Protein AF-L8H1R7-F1 (afdb_monomer)

Sequence (74 aa):
MKERVAEEAIRAKFEQNPEERAKLLATKGATLIQRTRNDAYWGIPESATLGENKMGKILMLVRDELLNAQSTTS

pLDDT: mean 92.47, std 10.08, range [42.03, 98.12]

Mean predicted aligned error: 3.88 Å

Solvent-accessible surface area (backbone atoms only — not comparable to full-atom values): 4181 Å² total; per-residue (Å²): 109,72,63,58,54,48,43,54,52,53,47,50,51,40,70,76,30,64,69,62,31,50,59,52,52,71,43,69,96,60,88,61,78,34,76,28,77,83,38,42,59,52,8,25,14,69,93,44,95,62,46,65,22,44,52,19,51,45,53,50,52,50,37,52,53,60,52,53,65,58,65,74,77,114

Nearest PDB structures (foldseek):
  2b3w-assembly1_A  TM=9.069E-01  e=6.967E-04  Escherichia coli
  5cz0-assembly1_C  TM=2.597E-01  e=6.420E+00  Neisseria meningitidis MC58
  5cz0-assembly1_A  TM=3.613E-01  e=9.633E+00  Neisseria meningitidis MC58

Structure (mmCIF, N/CA/C/O backbone):
data_AF-L8H1R7-F1
#
_entry.id   AF-L8H1R7-F1
#
loop_
_atom_site.group_PDB
_atom_site.id
_atom_site.type_symbol
_atom_site.label_atom_id
_atom_site.label_alt_id
_atom_site.label_comp_id
_atom_site.label_asym_id
_atom_site.label_entity_id
_atom_site.label_seq_id
_atom_site.pdbx_PDB_ins_code
_atom_site.Cartn_x
_atom_site.Cartn_y
_atom_site.Cartn_z
_atom_site.occupancy
_atom_site.B_iso_or_equiv
_atom_site.auth_seq_id
_atom_site.auth_comp_id
_atom_site.auth_asym_id
_atom_site.auth_atom_id
_atom_site.pdbx_PDB_model_num
ATOM 1 N N . MET A 1 1 ? 14.065 4.072 2.316 1.00 67.81 1 MET A N 1
ATOM 2 C CA . MET A 1 1 ? 13.751 5.507 2.551 1.00 67.81 1 MET A CA 1
ATOM 3 C C . MET A 1 1 ? 12.486 5.901 1.800 1.00 67.81 1 MET A C 1
ATOM 5 O O . MET A 1 1 ? 11.555 6.366 2.439 1.00 67.81 1 MET A O 1
ATOM 9 N N . LYS A 1 2 ? 12.407 5.658 0.481 1.00 82.12 2 LYS A N 1
ATOM 10 C CA . LYS A 1 2 ? 11.230 5.994 -0.342 1.00 82.12 2 LYS A CA 1
ATOM 11 C C . LYS A 1 2 ? 9.949 5.281 0.109 1.00 82.12 2 LYS A C 1
ATOM 13 O O . LYS A 1 2 ? 8.894 5.894 0.145 1.00 82.12 2 LYS A O 1
ATOM 18 N N . GLU A 1 3 ? 10.052 4.013 0.491 1.00 89.06 3 GLU A N 1
ATOM 19 C CA . GLU A 1 3 ? 8.918 3.188 0.921 1.00 89.06 3 GLU A CA 1
ATOM 20 C C . GLU A 1 3 ? 8.372 3.627 2.271 1.00 89.06 3 GLU A C 1
ATOM 22 O O . GLU A 1 3 ? 7.164 3.712 2.420 1.00 89.06 3 GLU A O 1
ATOM 27 N N . ARG A 1 4 ? 9.250 3.982 3.217 1.00 93.38 4 ARG A N 1
ATOM 28 C CA . ARG A 1 4 ? 8.840 4.527 4.518 1.00 93.38 4 ARG A CA 1
ATOM 29 C C . ARG A 1 4 ? 8.070 5.834 4.364 1.00 93.38 4 ARG A C 1
ATOM 31 O O . ARG A 1 4 ? 7.007 5.980 4.943 1.00 93.38 4 ARG A O 1
ATOM 38 N N . VAL A 1 5 ? 8.579 6.750 3.539 1.00 95.44 5 VAL A N 1
ATOM 39 C CA . VAL A 1 5 ? 7.885 8.016 3.256 1.00 95.44 5 VAL A CA 1
ATOM 40 C C . VAL A 1 5 ? 6.543 7.759 2.562 1.00 95.44 5 VAL A C 1
ATOM 42 O O . VAL A 1 5 ? 5.547 8.392 2.899 1.00 95.44 5 VAL A O 1
ATOM 45 N N . ALA A 1 6 ? 6.490 6.815 1.616 1.00 93.69 6 ALA A N 1
ATOM 46 C CA . ALA A 1 6 ? 5.239 6.432 0.965 1.00 93.69 6 ALA A CA 1
ATOM 47 C C . ALA A 1 6 ? 4.244 5.811 1.957 1.00 93.69 6 ALA A C 1
ATOM 49 O O . ALA A 1 6 ? 3.069 6.152 1.927 1.00 93.69 6 ALA A O 1
ATOM 50 N N . GLU A 1 7 ? 4.701 4.942 2.855 1.00 96.62 7 GLU A N 1
ATOM 51 C CA . GLU A 1 7 ? 3.878 4.350 3.906 1.00 96.62 7 GLU A CA 1
ATOM 52 C C . GLU A 1 7 ? 3.316 5.415 4.854 1.00 96.62 7 GLU A C 1
ATOM 54 O O . GLU A 1 7 ? 2.105 5.460 5.058 1.00 96.62 7 GLU A O 1
ATOM 59 N N . GLU A 1 8 ? 4.163 6.314 5.364 1.00 97.06 8 GLU A N 1
ATOM 60 C CA . GLU A 1 8 ? 3.766 7.427 6.236 1.00 97.06 8 GLU A CA 1
ATOM 61 C C . GLU A 1 8 ? 2.720 8.327 5.544 1.00 97.06 8 GLU A C 1
ATOM 63 O O . GLU A 1 8 ? 1.688 8.656 6.132 1.00 97.06 8 GLU A O 1
ATOM 68 N N . ALA A 1 9 ? 2.921 8.658 4.264 1.00 97.12 9 ALA A N 1
ATOM 69 C CA . ALA A 1 9 ? 1.977 9.464 3.488 1.00 97.12 9 ALA A CA 1
ATOM 70 C C . ALA A 1 9 ? 0.644 8.743 3.222 1.00 97.12 9 ALA A C 1
ATOM 72 O O . ALA A 1 9 ? -0.424 9.353 3.300 1.00 97.12 9 ALA A O 1
ATOM 73 N N . ILE A 1 10 ? 0.687 7.447 2.905 1.00 97.62 10 ILE A N 1
ATOM 74 C CA . ILE A 1 10 ? -0.510 6.635 2.665 1.00 97.62 10 ILE A CA 1
ATOM 75 C C . ILE A 1 10 ? -1.316 6.474 3.956 1.00 97.62 10 ILE A C 1
ATOM 77 O O . ILE A 1 10 ? -2.538 6.625 3.933 1.00 97.62 10 ILE A O 1
ATOM 81 N N . ARG A 1 11 ? -0.642 6.241 5.084 1.00 97.12 11 ARG A N 1
ATOM 82 C CA . ARG A 1 11 ? -1.265 6.195 6.409 1.00 97.12 11 ARG A CA 1
ATOM 83 C C . ARG A 1 11 ? -1.979 7.510 6.717 1.00 97.12 11 ARG A C 1
ATOM 85 O O . ARG A 1 11 ? -3.191 7.501 6.928 1.00 97.12 11 ARG A O 1
ATOM 92 N N . ALA A 1 12 ? -1.274 8.638 6.598 1.00 97.44 12 ALA A N 1
ATOM 93 C CA . ALA A 1 12 ? -1.847 9.965 6.815 1.00 97.44 12 ALA A CA 1
ATOM 94 C C . ALA A 1 12 ? -3.053 10.241 5.898 1.00 97.44 12 ALA A C 1
ATOM 96 O O . ALA A 1 12 ? -4.072 10.758 6.353 1.00 97.44 12 ALA A O 1
ATOM 97 N N . LYS A 1 13 ? -2.989 9.839 4.619 1.00 97.06 13 LYS A N 1
ATOM 98 C CA . LYS A 1 13 ? -4.115 9.972 3.682 1.00 97.06 13 LYS A CA 1
ATOM 99 C C . LYS A 1 13 ? -5.371 9.277 4.205 1.00 97.06 13 LYS A C 1
ATOM 101 O O . LYS A 1 13 ? -6.442 9.878 4.176 1.00 97.06 13 LYS A O 1
ATOM 106 N N . PHE A 1 14 ? -5.268 8.032 4.660 1.00 97.75 14 PHE A N 1
ATOM 107 C CA . PHE A 1 14 ? -6.438 7.276 5.112 1.00 97.75 14 PHE A CA 1
ATOM 108 C C . PHE A 1 14 ? -6.900 7.659 6.522 1.00 97.75 14 PHE A C 1
ATOM 110 O O . PHE A 1 14 ? -8.083 7.533 6.823 1.00 97.75 14 PHE A O 1
ATOM 117 N N . GLU A 1 15 ? -6.023 8.188 7.370 1.00 94.44 15 GLU A N 1
ATOM 118 C CA . GLU A 1 15 ? -6.432 8.800 8.639 1.00 94.44 15 GLU A CA 1
ATOM 119 C C . GLU A 1 15 ? -7.247 10.080 8.412 1.00 94.44 15 GLU A C 1
ATOM 121 O O . GLU A 1 15 ? -8.273 10.288 9.056 1.00 94.44 15 GLU A O 1
ATOM 126 N N . GLN A 1 16 ? -6.827 10.914 7.458 1.00 97.12 16 GLN A N 1
ATOM 127 C CA . GLN A 1 16 ? -7.459 12.204 7.173 1.00 97.12 16 GLN A CA 1
ATOM 128 C C . GLN A 1 16 ? -8.735 12.098 6.324 1.00 97.12 16 GLN A C 1
ATOM 130 O O . GLN A 1 16 ? -9.539 13.026 6.326 1.00 97.12 16 GLN A O 1
ATOM 135 N N . ASN A 1 17 ? -8.935 10.997 5.589 1.00 97.56 17 ASN A N 1
ATOM 136 C CA . ASN A 1 17 ? -10.031 10.851 4.624 1.00 97.56 17 ASN A CA 1
ATOM 137 C C . ASN A 1 17 ? -10.883 9.603 4.934 1.00 97.56 17 ASN A C 1
ATOM 139 O O . ASN A 1 17 ? -10.605 8.522 4.402 1.00 97.56 17 ASN A O 1
ATOM 143 N N . PRO A 1 18 ? -11.947 9.727 5.755 1.00 96.25 18 PRO A N 1
ATOM 144 C CA . PRO A 1 18 ? -12.764 8.590 6.187 1.00 96.25 18 PRO A CA 1
ATOM 145 C C . PRO A 1 18 ? -13.431 7.805 5.049 1.00 96.25 18 PRO A C 1
ATOM 147 O O . PRO A 1 18 ? -13.549 6.585 5.138 1.00 96.25 18 PRO A O 1
ATOM 150 N N . GLU A 1 19 ? -13.842 8.473 3.967 1.00 97.88 19 GLU A N 1
ATOM 151 C CA . GLU A 1 19 ? -14.454 7.809 2.807 1.00 97.88 19 GLU A CA 1
ATOM 152 C C . GLU A 1 19 ? -13.442 6.917 2.071 1.00 97.88 19 GLU A C 1
ATOM 154 O O . GLU A 1 19 ? -13.709 5.749 1.791 1.00 97.88 19 GLU A O 1
ATOM 159 N N . GLU A 1 20 ? -12.242 7.440 1.816 1.00 97.75 20 GLU A N 1
ATOM 160 C CA . GLU A 1 20 ? -11.154 6.682 1.194 1.00 97.75 20 GLU A CA 1
ATOM 161 C C . GLU A 1 20 ? -10.702 5.530 2.095 1.00 97.75 20 GLU A C 1
ATOM 163 O O . GLU A 1 20 ? -10.433 4.427 1.616 1.00 97.75 20 GLU A O 1
ATOM 168 N N . ARG A 1 21 ? -10.692 5.745 3.417 1.00 97.88 21 ARG A N 1
ATOM 169 C CA . ARG A 1 21 ? -10.443 4.682 4.394 1.00 97.88 21 ARG A CA 1
ATOM 170 C C . ARG A 1 21 ? -11.488 3.582 4.291 1.00 97.88 21 ARG A C 1
ATOM 172 O O . ARG A 1 21 ? -11.118 2.412 4.256 1.00 97.88 21 ARG A O 1
ATOM 179 N N . ALA A 1 22 ? -12.770 3.930 4.212 1.00 97.69 22 ALA A N 1
A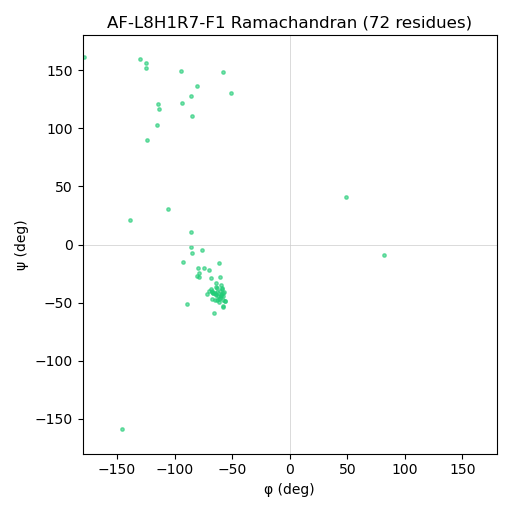TOM 180 C CA . ALA A 1 22 ? -13.839 2.950 4.053 1.00 97.69 22 ALA A CA 1
ATOM 181 C C . ALA A 1 22 ? -13.665 2.134 2.761 1.00 97.69 22 ALA A C 1
ATOM 183 O O . ALA A 1 22 ? -13.764 0.907 2.802 1.00 97.69 22 ALA A O 1
ATOM 184 N N . LYS A 1 23 ? -13.308 2.785 1.643 1.00 98.12 23 LYS A N 1
ATOM 185 C CA . LYS A 1 23 ? -12.984 2.105 0.375 1.00 98.12 23 LYS A CA 1
ATOM 186 C C . LYS A 1 23 ? -11.811 1.138 0.533 1.00 98.12 23 LYS A C 1
ATOM 188 O O . LYS A 1 23 ? -11.903 0.006 0.070 1.00 98.12 23 LYS A O 1
ATOM 193 N N . LEU A 1 24 ? -10.737 1.541 1.217 1.00 98.06 24 LEU A N 1
ATOM 194 C CA . LEU A 1 24 ? -9.593 0.663 1.472 1.00 98.06 24 LEU A CA 1
ATOM 195 C C . LEU A 1 24 ? -9.988 -0.550 2.328 1.00 98.06 24 LEU A C 1
ATOM 197 O O . LEU A 1 24 ? -9.661 -1.684 1.975 1.00 98.06 24 LEU A O 1
ATOM 201 N N . LEU A 1 25 ? -10.709 -0.339 3.431 1.00 97.75 25 LEU A N 1
ATOM 202 C CA . LEU A 1 25 ? -11.141 -1.414 4.331 1.00 97.75 25 LEU A CA 1
ATOM 203 C C . LEU A 1 25 ? -12.102 -2.399 3.652 1.00 97.75 25 LEU A C 1
ATOM 205 O O . LEU A 1 25 ? -12.028 -3.598 3.919 1.00 97.75 25 LEU A O 1
ATOM 209 N N . ALA A 1 26 ? -12.942 -1.924 2.728 1.00 97.88 26 ALA A N 1
ATOM 210 C CA . ALA A 1 26 ? -13.835 -2.768 1.935 1.00 97.88 26 ALA A CA 1
ATOM 211 C C . ALA A 1 26 ? -13.086 -3.795 1.060 1.00 97.88 26 ALA A C 1
ATOM 213 O O . ALA A 1 26 ? -13.675 -4.782 0.632 1.00 97.88 26 ALA A O 1
ATOM 214 N N . THR A 1 27 ? -11.777 -3.619 0.841 1.00 97.81 27 THR A N 1
ATOM 215 C CA . THR A 1 27 ? -10.924 -4.580 0.118 1.00 97.81 27 THR A CA 1
ATOM 216 C C . THR A 1 27 ? -10.353 -5.692 1.007 1.00 97.81 27 THR A C 1
ATOM 218 O O . THR A 1 27 ? -9.440 -6.413 0.595 1.00 97.81 27 THR A O 1
ATOM 221 N N . LYS A 1 28 ? -10.830 -5.835 2.252 1.00 96.56 28 LYS A N 1
ATOM 222 C CA . LYS A 1 28 ? -10.393 -6.893 3.175 1.00 96.56 28 LYS A CA 1
ATOM 223 C C . LYS A 1 28 ? -10.475 -8.271 2.507 1.00 96.56 28 LYS A C 1
ATOM 225 O O . LYS A 1 28 ? -11.495 -8.638 1.936 1.00 96.56 28 LYS A O 1
ATOM 230 N N . GLY A 1 29 ? -9.390 -9.038 2.605 1.00 94.81 29 GLY A N 1
ATOM 231 C CA . GLY A 1 29 ? -9.280 -10.371 2.001 1.00 94.81 29 GLY A CA 1
ATOM 232 C C . GLY A 1 29 ? -8.918 -10.378 0.511 1.00 94.81 29 GLY A C 1
ATOM 233 O O . GLY A 1 29 ? -8.592 -11.439 -0.012 1.00 94.81 29 GLY A O 1
ATOM 234 N N . ALA A 1 30 ? -8.904 -9.225 -0.166 1.00 97.75 30 ALA A N 1
ATOM 235 C CA . ALA A 1 30 ? -8.438 -9.108 -1.544 1.00 97.75 30 ALA A CA 1
ATOM 236 C C . ALA A 1 30 ? -6.959 -8.689 -1.616 1.00 97.75 30 ALA A C 1
ATOM 238 O O . ALA A 1 30 ? -6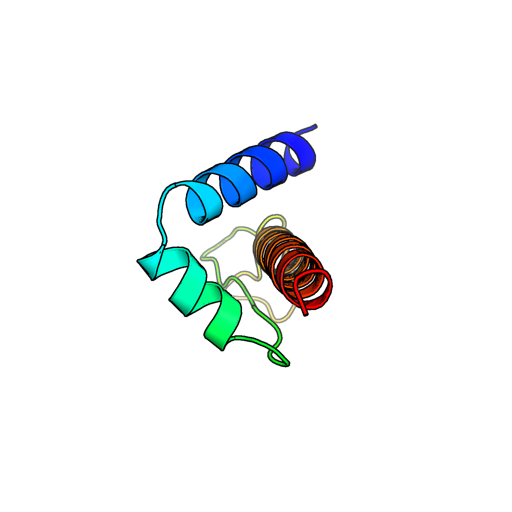.450 -7.948 -0.766 1.00 97.75 30 ALA A O 1
ATOM 239 N N . THR A 1 31 ? -6.271 -9.134 -2.669 1.00 96.88 31 THR A N 1
ATOM 240 C CA . THR A 1 31 ? -4.937 -8.641 -3.032 1.00 96.88 31 THR A CA 1
ATOM 241 C C . THR A 1 31 ? -5.061 -7.394 -3.904 1.00 96.88 31 THR A C 1
ATOM 243 O O . THR A 1 31 ? -5.731 -7.422 -4.933 1.00 96.88 31 THR A O 1
ATOM 246 N N . LEU A 1 32 ? -4.379 -6.310 -3.525 1.00 97.12 32 LEU A N 1
ATOM 247 C CA . LEU A 1 32 ? -4.343 -5.073 -4.306 1.00 97.12 32 LEU A CA 1
ATOM 248 C C . LEU A 1 32 ? -3.132 -5.057 -5.240 1.00 97.12 32 LEU A C 1
ATOM 250 O O . LEU A 1 32 ? -1.985 -5.139 -4.792 1.00 97.12 32 LEU A O 1
ATOM 254 N N . ILE A 1 33 ? -3.392 -4.927 -6.541 1.00 95.81 33 ILE A N 1
ATOM 255 C CA . ILE A 1 33 ? -2.373 -4.847 -7.590 1.00 95.81 33 ILE A CA 1
ATOM 256 C C . ILE A 1 33 ? -2.424 -3.467 -8.243 1.00 95.81 33 ILE A C 1
ATOM 258 O O . ILE A 1 33 ? -3.434 -3.090 -8.834 1.00 95.81 33 ILE A O 1
ATOM 262 N N . GLN A 1 34 ? -1.314 -2.732 -8.188 1.00 94.56 34 GLN A N 1
ATOM 263 C CA . GLN A 1 34 ? -1.154 -1.487 -8.929 1.00 94.56 34 GLN A CA 1
ATOM 264 C C . GLN A 1 34 ? -0.681 -1.802 -10.351 1.00 94.56 34 GLN A C 1
ATOM 266 O O . GLN A 1 34 ? 0.466 -2.200 -10.544 1.00 94.56 34 GLN A O 1
ATOM 271 N N . ARG A 1 35 ? -1.534 -1.594 -11.359 1.00 95.56 35 ARG A N 1
ATOM 272 C CA . ARG A 1 35 ? -1.098 -1.599 -12.765 1.00 95.56 35 ARG A CA 1
ATOM 273 C C . ARG A 1 35 ? -0.478 -0.251 -13.115 1.00 95.56 35 ARG A C 1
ATOM 275 O O . ARG A 1 35 ? -0.980 0.794 -12.700 1.00 95.56 35 ARG A O 1
ATOM 282 N N . THR A 1 36 ? 0.637 -0.281 -13.829 1.00 93.06 36 THR A N 1
ATOM 283 C CA . THR A 1 36 ? 1.369 0.912 -14.272 1.00 93.06 36 THR A CA 1
ATOM 284 C C . THR A 1 36 ? 1.650 0.787 -15.758 1.00 93.06 36 THR A C 1
ATOM 286 O O . THR A 1 36 ? 1.668 -0.317 -16.290 1.00 93.06 36 THR A O 1
ATOM 289 N N . ARG A 1 37 ? 1.920 1.899 -16.446 1.00 90.50 37 ARG A N 1
ATOM 290 C CA . ARG A 1 37 ? 2.362 1.810 -17.842 1.00 90.50 37 ARG A CA 1
ATOM 291 C C . ARG A 1 37 ? 3.732 1.129 -17.917 1.00 90.50 37 ARG A C 1
ATOM 293 O O . ARG A 1 37 ? 3.859 0.068 -18.516 1.00 90.50 37 ARG A O 1
ATOM 300 N N . ASN A 1 38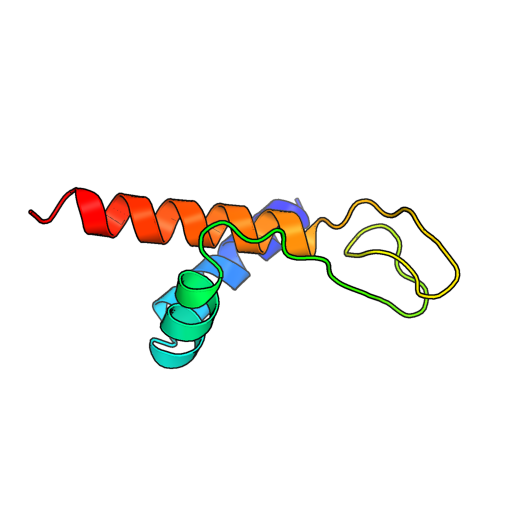 ? 4.734 1.704 -17.243 1.00 89.31 38 ASN A N 1
ATOM 301 C CA . ASN A 1 38 ? 6.139 1.308 -17.400 1.00 89.31 38 ASN A CA 1
ATOM 302 C C . ASN A 1 38 ? 6.917 1.252 -16.058 1.00 89.31 38 ASN A C 1
ATOM 304 O O . ASN A 1 38 ? 8.139 1.367 -16.067 1.00 89.31 38 ASN A O 1
ATOM 308 N N . ASP A 1 39 ? 6.246 1.124 -14.904 1.00 91.31 39 ASP A N 1
ATOM 309 C CA . ASP A 1 39 ? 6.893 1.148 -13.574 1.00 91.31 39 ASP A CA 1
ATOM 310 C C . ASP A 1 39 ? 6.742 -0.195 -12.848 1.00 91.31 39 ASP A C 1
ATOM 312 O O . ASP A 1 39 ? 5.682 -0.508 -12.294 1.00 91.31 39 ASP A O 1
ATOM 316 N N . ALA A 1 40 ? 7.822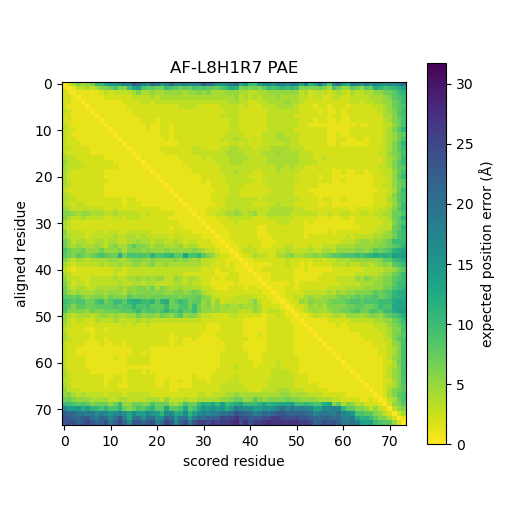 -0.978 -12.850 1.00 93.62 40 ALA A N 1
ATOM 317 C CA . ALA A 1 40 ? 7.885 -2.287 -12.205 1.00 93.62 40 ALA A CA 1
ATOM 318 C C . ALA A 1 40 ? 8.241 -2.243 -10.717 1.00 93.62 40 ALA A C 1
ATOM 320 O O . ALA A 1 40 ? 8.202 -3.281 -10.062 1.00 93.62 40 ALA A O 1
ATOM 321 N N . TYR A 1 41 ? 8.596 -1.082 -10.172 1.00 94.38 41 TYR A N 1
ATOM 322 C CA . TYR A 1 41 ? 8.973 -0.950 -8.770 1.00 94.38 41 TYR A CA 1
ATOM 323 C C . TYR A 1 41 ? 7.738 -0.654 -7.910 1.00 94.38 41 TYR A C 1
ATOM 325 O O . TYR A 1 41 ? 7.439 -1.369 -6.951 1.00 94.38 41 TYR A O 1
ATOM 333 N N . TRP A 1 42 ? 6.938 0.346 -8.283 1.00 94.38 42 TRP A N 1
ATOM 334 C CA . TRP A 1 42 ? 5.714 0.655 -7.537 1.00 94.38 42 TRP A CA 1
ATOM 335 C C . TRP A 1 42 ? 4.540 -0.259 -7.892 1.00 94.38 42 TRP A C 1
ATOM 337 O O . TRP A 1 42 ? 3.685 -0.500 -7.035 1.00 94.38 42 TRP A O 1
ATOM 347 N N . GLY A 1 43 ? 4.515 -0.809 -9.108 1.00 95.25 43 GLY A N 1
ATOM 348 C CA . GLY A 1 43 ? 3.419 -1.629 -9.619 1.00 95.25 43 GLY A CA 1
ATOM 349 C C . GLY A 1 43 ? 3.865 -2.760 -10.540 1.00 95.25 43 GLY A C 1
ATOM 350 O O . GLY A 1 43 ? 5.006 -3.211 -10.488 1.00 95.25 43 GLY A O 1
ATOM 351 N N . ILE A 1 44 ? 2.924 -3.238 -11.354 1.00 95.25 44 ILE A N 1
ATOM 352 C CA . ILE A 1 44 ? 3.127 -4.224 -12.415 1.00 95.25 44 ILE A CA 1
ATOM 353 C C . ILE A 1 44 ? 2.882 -3.520 -13.758 1.00 95.25 44 ILE A C 1
ATOM 355 O O . ILE A 1 44 ? 1.745 -3.088 -13.991 1.00 95.25 44 ILE A O 1
ATOM 359 N N . PRO A 1 45 ? 3.899 -3.415 -14.634 1.00 95.25 45 PRO A N 1
ATOM 360 C CA . PRO A 1 45 ? 3.759 -2.790 -15.942 1.00 95.25 45 PRO A CA 1
ATOM 361 C C . PRO A 1 45 ? 2.687 -3.473 -16.786 1.00 95.25 45 PRO A C 1
ATOM 363 O O . PRO A 1 45 ? 2.506 -4.688 -16.706 1.00 95.25 45 PRO A O 1
ATOM 366 N N . GLU A 1 46 ? 2.006 -2.717 -17.641 1.00 93.19 46 GLU A N 1
ATOM 367 C CA . GLU A 1 46 ? 0.953 -3.243 -18.511 1.00 93.19 46 GLU A CA 1
ATOM 368 C C . GLU A 1 46 ? 1.472 -4.348 -19.439 1.00 93.19 46 GLU A C 1
ATOM 370 O O . GLU A 1 46 ? 0.803 -5.364 -19.629 1.00 93.19 46 GLU A O 1
ATOM 375 N N . SER A 1 47 ? 2.703 -4.183 -19.927 1.00 91.38 47 SER A N 1
ATOM 376 C CA . SER A 1 47 ? 3.414 -5.133 -20.786 1.00 91.38 47 SER A CA 1
ATOM 377 C C . SER A 1 47 ? 3.972 -6.362 -20.060 1.00 91.38 47 SER A C 1
ATOM 379 O O . SER A 1 47 ? 4.513 -7.253 -20.712 1.00 91.38 47 SER A O 1
ATOM 381 N N . ALA A 1 48 ? 3.867 -6.425 -18.730 1.00 87.94 48 ALA A N 1
ATOM 382 C CA . ALA A 1 48 ? 4.450 -7.484 -17.919 1.00 87.94 48 ALA A CA 1
ATOM 383 C C . ALA A 1 48 ? 3.408 -8.170 -17.026 1.00 87.94 48 ALA A C 1
ATOM 385 O O . ALA A 1 48 ? 2.370 -7.613 -16.654 1.00 87.94 48 ALA A O 1
ATOM 386 N N . THR A 1 49 ? 3.720 -9.407 -16.647 1.00 86.62 49 THR A N 1
ATOM 387 C CA . THR A 1 49 ? 2.962 -10.176 -15.651 1.00 86.62 49 THR A CA 1
ATOM 388 C C . THR A 1 49 ? 3.520 -10.007 -14.238 1.00 86.62 49 THR A C 1
ATOM 390 O O . THR A 1 49 ? 2.836 -10.333 -13.272 1.00 86.62 49 THR A O 1
ATOM 393 N N . LEU A 1 50 ? 4.742 -9.476 -14.107 1.00 88.31 50 LEU A N 1
ATOM 394 C CA . LEU A 1 50 ? 5.460 -9.314 -12.846 1.00 88.31 50 LEU A CA 1
ATOM 395 C C . LEU A 1 50 ? 5.897 -7.864 -12.618 1.00 88.31 50 LEU A C 1
ATOM 397 O O . LEU A 1 50 ? 6.133 -7.099 -13.550 1.00 88.31 50 LEU A O 1
ATOM 401 N N . GLY A 1 51 ? 6.010 -7.518 -11.343 1.00 89.94 51 GLY A N 1
ATOM 402 C CA . GLY A 1 51 ? 6.479 -6.244 -10.820 1.00 89.94 51 GLY A CA 1
ATOM 403 C C . GLY A 1 51 ? 6.478 -6.313 -9.295 1.00 89.94 51 GLY A C 1
ATOM 404 O O . GLY A 1 51 ? 5.837 -7.184 -8.702 1.00 89.94 51 GLY A O 1
ATOM 405 N N . GLU A 1 52 ? 7.213 -5.431 -8.632 1.00 94.75 52 GLU A N 1
ATOM 406 C CA . GLU A 1 52 ? 7.367 -5.482 -7.181 1.00 94.75 52 GLU A CA 1
ATOM 407 C C . GLU A 1 52 ? 6.079 -5.115 -6.434 1.00 94.75 52 GLU A C 1
ATOM 409 O O . GLU A 1 52 ? 5.919 -5.525 -5.277 1.00 94.75 52 GLU A O 1
ATOM 414 N N . ASN A 1 53 ? 5.161 -4.387 -7.088 1.00 96.38 53 ASN A N 1
ATOM 415 C CA . ASN A 1 53 ? 3.861 -3.979 -6.548 1.00 96.38 53 ASN A CA 1
ATOM 416 C C . ASN A 1 53 ? 3.972 -3.349 -5.145 1.00 96.38 53 ASN A C 1
ATOM 418 O O . ASN A 1 53 ? 3.176 -3.640 -4.249 1.00 96.38 53 ASN A O 1
ATOM 422 N N . LYS A 1 54 ? 5.000 -2.516 -4.921 1.00 96.44 54 LYS A N 1
ATOM 423 C CA . LYS A 1 54 ? 5.259 -1.896 -3.610 1.00 96.44 54 LYS A CA 1
ATOM 424 C C . LYS A 1 54 ? 4.078 -1.057 -3.137 1.00 96.44 54 LYS A C 1
ATOM 426 O O . LYS A 1 54 ? 3.747 -1.122 -1.960 1.00 96.44 54 LYS A O 1
ATOM 431 N N . MET A 1 55 ? 3.404 -0.341 -4.040 1.00 97.06 55 MET A N 1
ATOM 432 C CA . MET A 1 55 ? 2.232 0.461 -3.683 1.00 97.06 55 MET A CA 1
ATOM 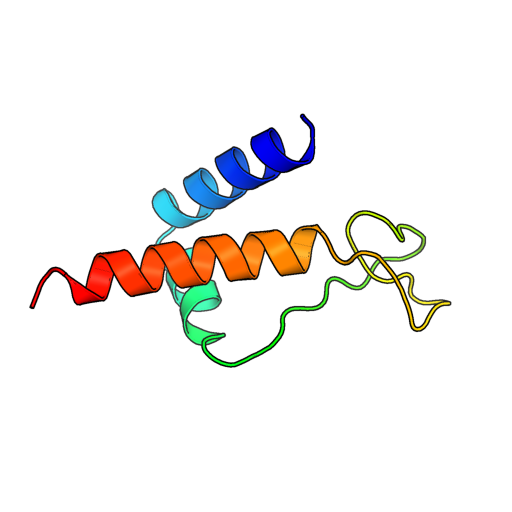433 C C . MET A 1 55 ? 1.081 -0.425 -3.196 1.00 97.06 55 MET A C 1
ATOM 435 O O . MET A 1 55 ? 0.535 -0.188 -2.124 1.00 97.06 55 MET A O 1
ATOM 439 N N . GLY A 1 56 ? 0.765 -1.497 -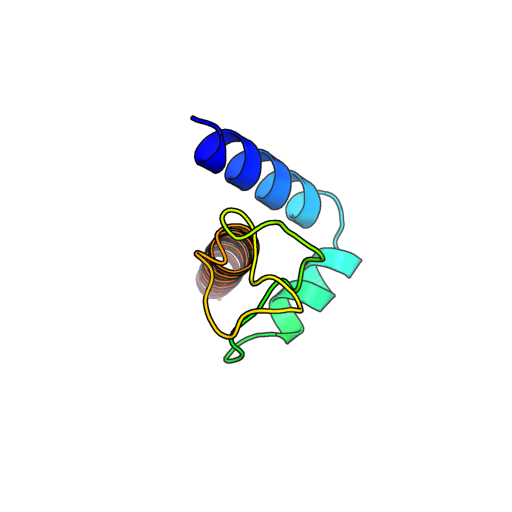3.931 1.00 96.94 56 GLY A N 1
ATOM 440 C CA . GLY A 1 56 ? -0.254 -2.460 -3.511 1.00 96.94 56 GLY A CA 1
ATOM 441 C C . GLY A 1 56 ? 0.067 -3.089 -2.153 1.00 96.94 56 GLY A C 1
ATOM 442 O O . GLY A 1 56 ? -0.807 -3.189 -1.295 1.00 96.94 56 GLY A O 1
ATOM 443 N N . LYS A 1 57 ? 1.338 -3.441 -1.915 1.00 97.38 57 LYS A N 1
ATOM 444 C CA . LYS A 1 57 ? 1.812 -3.965 -0.623 1.00 97.38 57 LYS A CA 1
ATOM 445 C C . LYS A 1 57 ? 1.648 -2.957 0.518 1.00 97.38 57 LYS A C 1
ATOM 447 O O . LYS A 1 57 ? 1.153 -3.341 1.570 1.00 97.38 57 LYS A O 1
ATOM 452 N N . ILE A 1 58 ? 2.004 -1.689 0.306 1.00 97.94 58 ILE A N 1
ATOM 453 C CA . ILE A 1 58 ? 1.839 -0.622 1.308 1.00 97.94 58 ILE A CA 1
ATOM 454 C C . ILE A 1 58 ? 0.356 -0.385 1.618 1.00 97.94 58 ILE A C 1
ATOM 456 O O . ILE A 1 58 ? -0.013 -0.288 2.784 1.00 97.94 58 ILE A O 1
ATOM 460 N N . LEU A 1 59 ? -0.513 -0.349 0.602 1.00 98.12 59 LEU A N 1
ATOM 461 C CA . LEU A 1 59 ? -1.959 -0.208 0.805 1.00 98.12 59 LEU A CA 1
ATOM 462 C C . LEU A 1 59 ? -2.529 -1.353 1.652 1.00 98.12 59 LEU A C 1
ATOM 464 O O . LEU A 1 59 ? -3.326 -1.111 2.554 1.00 98.12 59 LEU A O 1
ATOM 468 N N . MET A 1 60 ? -2.107 -2.592 1.383 1.00 98.12 60 MET A N 1
ATOM 469 C CA . MET A 1 60 ? -2.527 -3.755 2.170 1.00 98.12 60 MET A CA 1
ATOM 470 C C . MET A 1 60 ? -1.977 -3.716 3.600 1.00 98.12 60 MET A C 1
ATOM 472 O O . MET A 1 60 ? -2.724 -4.014 4.524 1.00 98.12 60 MET A O 1
ATOM 476 N N . LEU A 1 61 ? -0.724 -3.290 3.793 1.00 97.62 61 LEU A N 1
ATOM 477 C CA . LEU A 1 61 ? -0.139 -3.102 5.124 1.00 97.62 61 LEU A CA 1
ATOM 478 C C . LEU A 1 61 ? -0.963 -2.104 5.951 1.00 97.62 61 LEU A C 1
ATOM 480 O O . LEU A 1 61 ? -1.435 -2.443 7.032 1.00 97.62 61 LEU A O 1
ATOM 484 N N . VAL A 1 62 ? -1.207 -0.907 5.410 1.00 97.38 62 VAL A N 1
ATOM 485 C CA . VAL A 1 62 ? -1.981 0.143 6.094 1.00 97.38 62 VAL A CA 1
ATOM 486 C C . VAL A 1 62 ? -3.429 -0.297 6.336 1.00 97.38 62 VAL A C 1
ATOM 488 O O . VAL A 1 62 ? -3.992 -0.023 7.395 1.00 97.38 62 VAL A O 1
ATOM 491 N N . ARG A 1 63 ? -4.050 -1.028 5.399 1.00 98.00 63 ARG A N 1
ATOM 492 C CA . ARG A 1 63 ? -5.379 -1.629 5.605 1.00 98.00 63 ARG A CA 1
ATOM 493 C C . ARG A 1 63 ? -5.389 -2.536 6.835 1.00 98.00 63 ARG A C 1
ATOM 495 O O . ARG A 1 63 ? -6.300 -2.430 7.654 1.00 98.00 63 ARG A O 1
ATOM 502 N N . ASP A 1 64 ? -4.410 -3.427 6.944 1.00 97.06 64 ASP A N 1
ATOM 503 C CA . ASP A 1 64 ? -4.357 -4.426 8.010 1.00 97.06 64 ASP A CA 1
ATOM 504 C C . ASP A 1 64 ? -4.095 -3.759 9.374 1.00 97.06 64 ASP A C 1
ATOM 506 O O . ASP A 1 64 ? -4.751 -4.098 10.360 1.00 97.06 64 ASP A O 1
ATOM 510 N N . GLU A 1 65 ? -3.248 -2.724 9.428 1.00 96.00 65 GLU A N 1
ATOM 511 C CA . GLU A 1 65 ? -3.075 -1.880 10.621 1.00 96.00 65 GLU A CA 1
ATOM 512 C C . GLU A 1 65 ? -4.394 -1.228 11.068 1.00 96.00 65 GLU A C 1
ATOM 514 O O . GLU A 1 65 ? -4.768 -1.296 12.242 1.00 96.00 65 GLU A O 1
ATOM 519 N N . LEU A 1 66 ? -5.140 -0.636 10.129 1.00 95.19 66 LEU A N 1
ATOM 520 C CA . LEU A 1 66 ? -6.409 0.038 10.416 1.00 95.19 66 LEU A CA 1
ATOM 521 C C . LEU A 1 66 ? -7.527 -0.931 10.833 1.00 95.19 66 LEU A C 1
ATOM 523 O O . LEU A 1 66 ? -8.425 -0.524 11.574 1.00 95.19 66 LEU A O 1
ATOM 527 N N . LEU A 1 67 ? -7.503 -2.182 10.360 1.00 94.75 67 LEU A N 1
ATOM 528 C CA . LEU A 1 67 ? -8.415 -3.246 10.801 1.00 94.75 67 LEU A CA 1
ATOM 529 C C . LEU A 1 67 ? -8.084 -3.714 12.223 1.00 94.75 67 LEU A C 1
ATOM 531 O O . LEU A 1 67 ? -8.988 -3.891 13.044 1.00 94.75 67 LEU A O 1
ATOM 535 N N . ASN A 1 68 ? -6.796 -3.873 12.529 1.00 93.88 68 ASN A N 1
ATOM 536 C CA . ASN A 1 68 ? -6.339 -4.284 13.854 1.00 93.88 68 ASN A CA 1
ATOM 537 C C . ASN A 1 68 ? -6.665 -3.223 14.90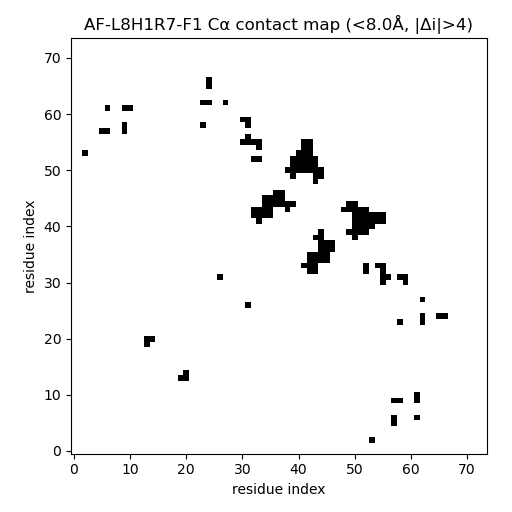9 1.00 93.88 68 ASN A C 1
ATOM 539 O O . ASN A 1 68 ? 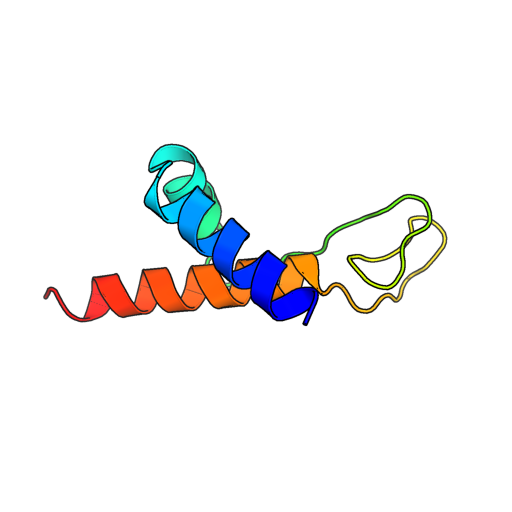-7.184 -3.568 15.965 1.00 93.88 68 ASN A O 1
ATOM 543 N N . ALA A 1 69 ? -6.472 -1.939 14.592 1.00 89.44 69 ALA A N 1
ATOM 544 C CA . ALA A 1 69 ? -6.826 -0.834 15.484 1.00 89.44 69 ALA A CA 1
ATOM 545 C C . ALA A 1 69 ? -8.331 -0.777 15.829 1.00 89.44 69 ALA A C 1
ATOM 547 O O . ALA A 1 69 ? -8.694 -0.310 16.905 1.00 89.44 69 ALA A O 1
ATOM 548 N N . GLN A 1 70 ? -9.217 -1.261 14.947 1.00 77.19 70 GLN A N 1
ATOM 549 C CA . GLN A 1 70 ? -10.656 -1.347 15.241 1.00 77.19 70 GLN A CA 1
ATOM 550 C C . GLN A 1 70 ? -11.020 -2.546 16.119 1.00 77.19 70 GLN A C 1
ATOM 552 O O . GLN A 1 70 ? -11.984 -2.476 16.875 1.00 77.19 70 GLN A O 1
ATOM 557 N N . SER A 1 71 ? -10.246 -3.629 16.048 1.00 73.06 71 SER A N 1
ATOM 558 C CA . SER A 1 71 ? -10.538 -4.871 16.774 1.00 73.06 71 SER A CA 1
ATOM 559 C C . SER A 1 71 ? -10.245 -4.763 18.277 1.00 73.06 71 SER A C 1
ATOM 561 O O . SER A 1 71 ? -10.782 -5.534 19.061 1.00 73.06 71 SER A O 1
ATOM 563 N N . THR A 1 72 ? -9.423 -3.795 18.693 1.00 60.28 72 THR A N 1
ATOM 564 C CA . THR A 1 72 ? -9.074 -3.519 20.098 1.00 60.28 72 THR A CA 1
ATOM 565 C C . THR A 1 72 ? -10.063 -2.605 20.829 1.00 60.28 72 THR A C 1
ATOM 567 O O . THR A 1 72 ? -9.870 -2.341 22.011 1.00 60.28 72 THR A O 1
ATOM 570 N N . THR A 1 73 ? -11.104 -2.103 20.154 1.00 53.62 73 THR A N 1
ATOM 571 C CA . THR A 1 73 ? -12.120 -1.205 20.750 1.00 53.62 73 THR A CA 1
ATOM 572 C C . THR A 1 73 ? -13.450 -1.937 20.994 1.00 53.62 73 THR A C 1
ATOM 574 O O . THR A 1 73 ? -14.522 -1.347 20.900 1.00 53.62 73 THR A O 1
ATOM 577 N N . SER A 1 74 ? -13.412 -3.243 21.262 1.00 42.03 74 SER A N 1
ATOM 578 C CA . SER A 1 74 ? -14.592 -4.058 21.598 1.00 42.03 74 SER A CA 1
ATOM 579 C C . SER A 1 74 ? -14.421 -4.753 22.936 1.00 42.03 74 SER A C 1
ATOM 581 O O . SER A 1 74 ? -13.291 -5.214 23.206 1.00 42.03 74 SER A O 1
#

Organism: Acanthamoeba castellanii (strain ATCC 30010 / Neff) (NCBI:txid1257118)

Secondary structure (DSSP, 8-state):
-HHHHHHHHHHHHHHH-HHHHHHHHTTTTSPP--EESS-TTTSEETT-S----HHHHHHHHHHHHHHHHHHT--

Foldseek 3Di:
DVLVVLLVVLLVVCVVDVVVVVVL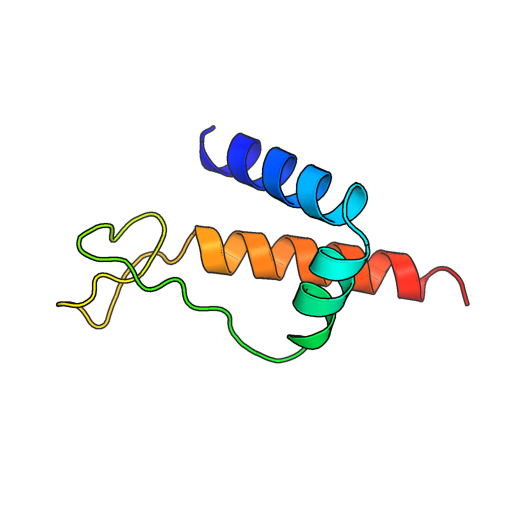LVCPPHQDADEDCPAQACGAHPPGPHGVVSVSVSSVVSSVVVVVVVVVPD

Radius of gyration: 13.36 Å; Cα contacts (8 Å, |Δi|>4): 79; chains: 1; bounding box: 28×23×42 Å

InterPro domains:
  IPR012816 NADAR [PF08719] (2-66)
  IPR012816 NADAR [cd15457] (1-64)
  IPR037238 YbiA-like superfamily [G3DSA:1.10.357.40] (1-73)
  IPR037238 YbiA-like superfamily [SSF143990] (2-68)